Protein AF-A0A1G1GL18-F1 (afdb_monomer_lite)

Radius of gyration: 41.13 Å; chains: 1; bounding box: 63×59×98 Å

Sequence (116 aa):
MRNFTENLNLSKKQKRWMTFGIAGIVSVYVLISFLFNDLGFVKYITMYREYNRMSADIRRFQKENIQIREEVKSLKTDPDYIEAYAREKLGLAKEGEIIYRFEDDSKSKMKNQNSK

pLDDT: mean 71.43, std 10.8, range [44.03, 94.56]

Foldseek 3Di:
DDDPDPDPPQDPVRVVVVVVVVVVVVVVVVVVCVVVVVCVVVVVVVVVVVVVVVVVVVVVVVVVVVVVVVVVCVVPVDVVVVQVCCCPPVVDDPVPDDRDDDDPVVVVVVVVVVPD

Structure (mmCIF, N/CA/C/O backbone):
data_AF-A0A1G1GL18-F1
#
_entry.id   AF-A0A1G1GL18-F1
#
loop_
_atom_site.group_PDB
_atom_site.id
_atom_site.type_symbol
_atom_site.label_atom_id
_atom_site.label_alt_id
_atom_site.label_comp_id
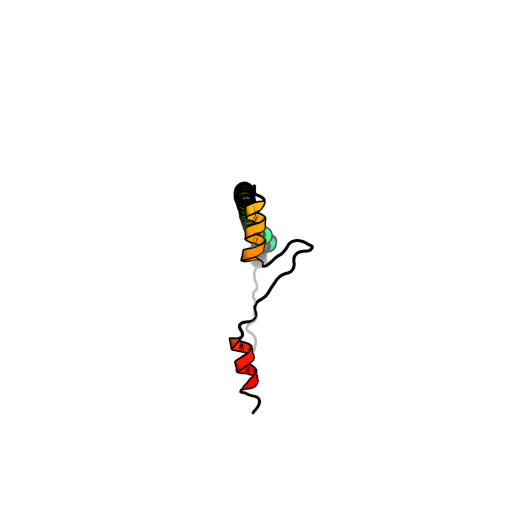_atom_site.label_asym_id
_atom_site.label_entity_id
_atom_site.label_seq_id
_atom_site.pdbx_PDB_ins_code
_atom_site.Cartn_x
_atom_site.Cartn_y
_atom_site.Cartn_z
_atom_site.occupancy
_atom_site.B_iso_or_equiv
_atom_site.auth_seq_id
_atom_site.auth_comp_id
_atom_site.auth_asym_id
_atom_site.auth_atom_id
_atom_site.pdbx_PDB_model_num
ATOM 1 N N . MET A 1 1 ? 36.806 -32.522 -50.648 1.00 52.00 1 MET A N 1
ATOM 2 C CA . MET A 1 1 ? 36.369 -31.959 -49.351 1.00 52.00 1 MET A CA 1
ATOM 3 C C . MET A 1 1 ? 36.985 -30.581 -49.201 1.00 52.00 1 MET A C 1
ATOM 5 O O . MET A 1 1 ? 38.196 -30.511 -49.341 1.00 52.00 1 MET A O 1
ATOM 9 N N . ARG A 1 2 ? 36.170 -29.559 -48.873 1.00 64.25 2 ARG A N 1
ATOM 10 C CA . ARG A 1 2 ? 36.561 -28.146 -48.647 1.00 64.25 2 ARG A CA 1
ATOM 11 C C . ARG A 1 2 ? 37.058 -27.491 -49.958 1.00 64.25 2 ARG A C 1
ATOM 13 O O . ARG A 1 2 ? 37.916 -28.029 -50.633 1.00 64.25 2 ARG A O 1
ATOM 20 N N . ASN A 1 3 ? 36.453 -26.429 -50.483 1.00 57.78 3 ASN A N 1
ATOM 21 C CA . ASN A 1 3 ? 36.402 -25.094 -49.898 1.00 57.78 3 ASN A CA 1
ATOM 22 C C . ASN A 1 3 ? 35.235 -24.313 -50.538 1.00 57.78 3 ASN A C 1
ATOM 24 O O . ASN A 1 3 ? 35.303 -23.957 -51.709 1.00 57.78 3 ASN A O 1
ATOM 28 N N . PHE A 1 4 ? 34.171 -24.049 -49.777 1.00 60.97 4 PHE A N 1
ATOM 29 C CA . PHE A 1 4 ? 33.093 -23.121 -50.152 1.00 60.97 4 PHE A CA 1
ATOM 30 C C . PHE A 1 4 ? 33.184 -21.894 -49.238 1.00 60.97 4 PHE A C 1
ATOM 32 O O . PHE A 1 4 ? 32.281 -21.577 -48.474 1.00 60.97 4 PHE A O 1
ATOM 39 N N . THR A 1 5 ? 34.355 -21.268 -49.216 1.00 65.94 5 THR A N 1
ATOM 40 C CA . THR A 1 5 ? 34.596 -20.024 -48.476 1.00 65.94 5 THR A CA 1
ATOM 41 C C . THR A 1 5 ? 35.436 -19.105 -49.341 1.00 65.94 5 THR A C 1
ATOM 43 O O . THR A 1 5 ? 36.510 -18.668 -48.943 1.00 65.94 5 THR A O 1
ATOM 46 N N . GLU A 1 6 ? 34.969 -18.839 -50.556 1.00 61.19 6 GLU A N 1
ATOM 47 C CA . GLU A 1 6 ? 35.506 -17.743 -51.345 1.00 61.19 6 GLU A CA 1
ATOM 48 C C . GLU A 1 6 ? 34.520 -16.579 -51.334 1.00 61.19 6 GLU A C 1
ATOM 50 O O . GLU A 1 6 ? 33.447 -16.610 -51.927 1.00 61.19 6 GLU A O 1
ATOM 55 N N . ASN A 1 7 ? 34.964 -15.530 -50.646 1.00 55.91 7 ASN A N 1
ATOM 56 C CA . ASN A 1 7 ? 34.666 -14.139 -50.946 1.00 55.91 7 ASN A CA 1
ATOM 57 C C . ASN A 1 7 ? 33.257 -13.627 -50.613 1.00 55.91 7 ASN A C 1
ATOM 59 O O . ASN A 1 7 ? 32.509 -13.168 -51.471 1.00 55.91 7 ASN A O 1
ATOM 63 N N . LEU A 1 8 ? 33.004 -13.449 -49.312 1.00 63.38 8 LEU A N 1
ATOM 64 C CA . LEU A 1 8 ? 32.189 -12.322 -48.836 1.00 63.38 8 LEU A CA 1
ATOM 65 C C . LEU A 1 8 ? 33.007 -11.022 -48.926 1.00 63.38 8 LEU A C 1
ATOM 67 O O . LEU A 1 8 ? 33.346 -10.392 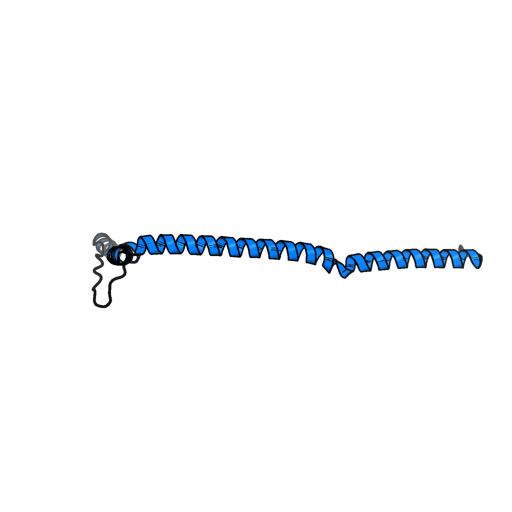-47.916 1.00 63.38 8 LEU A O 1
ATOM 71 N N . ASN A 1 9 ? 33.344 -10.608 -50.148 1.00 62.66 9 ASN A N 1
ATOM 72 C CA . ASN A 1 9 ? 33.892 -9.279 -50.397 1.00 62.66 9 ASN A CA 1
ATOM 73 C C . ASN A 1 9 ? 32.754 -8.249 -50.342 1.00 62.66 9 ASN A C 1
ATOM 75 O O . ASN A 1 9 ? 32.299 -7.708 -51.345 1.00 62.66 9 ASN A O 1
ATOM 79 N N . LEU A 1 10 ? 32.243 -8.024 -49.133 1.00 60.19 10 LEU A N 1
ATOM 80 C CA . LEU A 1 10 ? 31.302 -6.948 -48.851 1.00 60.19 10 LEU A CA 1
ATOM 81 C C . LEU A 1 10 ? 32.061 -5.628 -48.987 1.00 60.19 10 LEU A C 1
ATOM 83 O O . LEU A 1 10 ? 33.020 -5.380 -48.245 1.00 60.19 10 LEU A O 1
ATOM 87 N N . SER A 1 11 ? 31.621 -4.780 -49.918 1.00 64.06 11 SER A N 1
ATOM 88 C CA . SER A 1 11 ? 32.196 -3.448 -50.110 1.00 64.06 11 SER A CA 1
ATOM 89 C C . SER A 1 11 ? 32.254 -2.697 -48.773 1.00 64.06 11 SER A C 1
ATOM 91 O O . SER A 1 11 ? 31.363 -2.835 -47.926 1.00 64.06 11 SER A O 1
ATOM 93 N N . LYS A 1 12 ? 33.290 -1.869 -48.558 1.00 68.56 12 LYS A N 1
ATOM 94 C CA . LYS A 1 12 ? 33.467 -1.100 -47.304 1.00 68.56 12 LYS A CA 1
ATOM 95 C C . LYS A 1 12 ? 32.192 -0.336 -46.905 1.00 68.56 12 LYS A C 1
ATOM 97 O O . LYS A 1 12 ? 31.919 -0.173 -45.719 1.00 68.56 12 LYS A O 1
ATOM 102 N N . LYS A 1 13 ? 31.387 0.090 -47.888 1.00 69.38 13 LYS A N 1
ATOM 103 C CA . LYS A 1 13 ? 30.083 0.737 -47.689 1.00 69.38 13 LYS A CA 1
ATOM 104 C C . LYS A 1 13 ? 29.026 -0.238 -47.151 1.00 69.38 13 LYS A C 1
ATOM 106 O O . LYS A 1 13 ? 28.389 0.082 -46.156 1.00 69.38 13 LYS A O 1
ATOM 111 N N . GLN A 1 14 ? 28.884 -1.433 -47.725 1.00 74.44 14 GLN A N 1
ATOM 112 C CA . GLN A 1 14 ? 27.930 -2.450 -47.253 1.00 74.44 14 GLN A CA 1
ATOM 113 C C . GLN A 1 14 ? 28.261 -2.965 -45.848 1.00 74.44 14 GLN A C 1
ATOM 115 O O . GLN A 1 14 ? 27.354 -3.088 -45.029 1.00 74.44 14 GLN A O 1
ATOM 120 N N . LYS A 1 15 ? 29.547 -3.178 -45.520 1.00 75.56 15 LYS A N 1
ATOM 121 C CA . LYS A 1 15 ? 29.949 -3.541 -44.146 1.00 75.56 15 LYS A CA 1
ATOM 122 C C . LYS A 1 15 ? 29.556 -2.457 -43.139 1.00 75.56 15 LYS A C 1
ATOM 124 O O . LYS A 1 15 ? 29.013 -2.788 -42.094 1.00 75.56 15 LYS A O 1
ATOM 129 N N . ARG A 1 16 ? 29.749 -1.175 -43.479 1.00 76.69 16 ARG A N 1
ATOM 130 C CA . ARG A 1 16 ? 29.338 -0.043 -42.627 1.00 76.69 16 ARG A CA 1
ATOM 131 C C . ARG A 1 16 ? 27.822 0.012 -42.425 1.00 76.69 16 ARG A C 1
ATOM 133 O O . ARG A 1 16 ? 27.366 0.197 -41.304 1.00 76.69 16 ARG A O 1
ATOM 140 N N . TRP A 1 17 ? 27.032 -0.180 -43.480 1.00 82.56 17 TRP A N 1
ATOM 141 C CA . TRP A 1 17 ? 25.566 -0.189 -43.374 1.00 82.56 17 TRP A CA 1
ATOM 142 C C . TRP A 1 17 ? 25.057 -1.373 -42.546 1.00 82.56 17 TRP A C 1
ATOM 144 O O . TRP A 1 17 ? 24.149 -1.208 -41.738 1.00 82.56 17 TRP A O 1
ATOM 154 N N . MET A 1 18 ? 25.704 -2.533 -42.667 1.00 83.31 18 MET A N 1
ATOM 155 C CA . MET A 1 18 ? 25.393 -3.700 -41.847 1.00 83.31 18 MET A CA 1
ATOM 156 C C . MET A 1 18 ? 25.747 -3.472 -40.370 1.00 83.31 18 MET A C 1
ATOM 158 O O . MET A 1 18 ? 24.946 -3.803 -39.501 1.00 83.31 18 MET A O 1
ATOM 162 N N . THR A 1 19 ? 26.885 -2.832 -40.065 1.00 82.44 19 THR A N 1
ATOM 163 C CA . THR A 1 19 ? 27.222 -2.465 -38.678 1.00 82.44 19 THR A CA 1
ATOM 164 C C . THR A 1 19 ? 26.262 -1.431 -38.098 1.00 82.44 19 THR A C 1
ATOM 166 O O . THR A 1 19 ? 25.900 -1.547 -36.933 1.00 82.44 19 THR A O 1
ATOM 169 N N . PHE A 1 20 ? 25.801 -0.457 -38.892 1.00 89.69 20 PHE A N 1
ATOM 170 C CA . PHE A 1 20 ? 24.787 0.502 -38.439 1.00 89.69 20 PHE A CA 1
ATOM 171 C C . PHE A 1 20 ? 23.426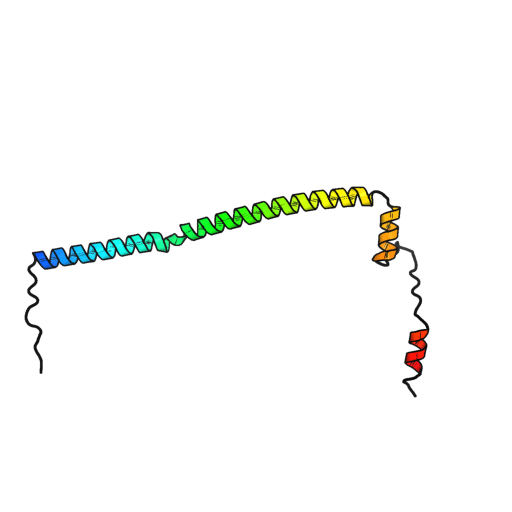 -0.165 -38.208 1.00 89.69 20 PHE A C 1
ATOM 173 O O . PHE A 1 20 ? 22.768 0.144 -37.220 1.00 89.69 20 PHE A O 1
ATOM 180 N N . GLY A 1 21 ? 23.032 -1.118 -39.059 1.00 90.12 21 GLY A N 1
ATOM 181 C CA . GLY A 1 21 ? 21.813 -1.906 -38.864 1.00 90.12 21 GLY A CA 1
ATOM 182 C C . GLY A 1 21 ? 21.859 -2.741 -37.582 1.00 90.12 21 GLY A C 1
ATOM 183 O O . GLY A 1 21 ? 20.930 -2.687 -36.780 1.00 90.12 21 GLY A O 1
ATOM 184 N N . ILE A 1 22 ? 22.969 -3.446 -37.340 1.00 91.69 22 ILE A N 1
ATOM 185 C CA . ILE A 1 22 ? 23.169 -4.230 -36.110 1.00 91.69 22 ILE A CA 1
ATOM 186 C C . ILE A 1 22 ? 23.193 -3.312 -34.882 1.00 91.69 22 ILE A C 1
ATOM 188 O O . ILE A 1 22 ? 22.521 -3.604 -33.897 1.00 91.69 22 ILE A O 1
ATOM 192 N N . ALA A 1 23 ? 23.900 -2.180 -34.942 1.00 92.50 23 ALA A N 1
ATOM 193 C CA . ALA A 1 23 ? 23.926 -1.206 -33.851 1.00 92.50 23 ALA A CA 1
ATOM 194 C C . ALA A 1 23 ? 22.532 -0.629 -33.554 1.00 92.50 23 ALA A C 1
ATOM 196 O O . ALA A 1 23 ? 22.178 -0.462 -32.390 1.00 92.50 23 ALA A O 1
ATOM 197 N N . GLY A 1 24 ? 21.718 -0.386 -34.587 1.00 94.56 24 GLY A N 1
ATOM 198 C CA . GLY A 1 24 ? 20.326 0.034 -34.435 1.00 94.56 24 GLY A CA 1
ATOM 199 C C . GLY A 1 24 ? 19.473 -1.024 -33.736 1.00 94.56 24 GLY A C 1
ATOM 200 O O . GLY A 1 24 ? 18.772 -0.708 -32.780 1.00 94.56 24 GLY A O 1
ATOM 201 N N . ILE A 1 25 ? 19.585 -2.291 -34.145 1.00 93.44 25 ILE A N 1
ATOM 202 C CA . ILE A 1 25 ? 18.855 -3.404 -33.515 1.00 93.44 25 ILE A CA 1
ATOM 203 C C . ILE A 1 25 ? 19.270 -3.574 -32.049 1.00 93.44 25 ILE A C 1
ATOM 205 O O . ILE A 1 25 ? 18.409 -3.704 -31.183 1.00 93.44 25 ILE A O 1
ATOM 209 N N . VAL A 1 26 ? 20.572 -3.523 -31.752 1.00 93.44 26 VAL A N 1
ATOM 210 C CA . VAL A 1 26 ? 21.082 -3.595 -30.373 1.00 93.44 26 VAL A CA 1
ATOM 211 C C . VAL A 1 26 ? 20.593 -2.401 -29.552 1.00 93.44 26 VAL A C 1
ATOM 213 O O . VAL A 1 26 ? 20.165 -2.584 -28.418 1.00 93.44 26 VAL A O 1
ATOM 216 N N . SER A 1 27 ? 20.586 -1.194 -30.121 1.00 91.56 27 SER A N 1
ATOM 217 C CA . SER A 1 27 ? 20.079 0.007 -29.450 1.00 91.56 27 SER A CA 1
ATOM 218 C C . SER A 1 27 ? 18.590 -0.111 -29.115 1.00 91.56 27 SER A C 1
ATOM 220 O O . SER A 1 27 ? 18.199 0.153 -27.980 1.00 91.56 27 SER A O 1
ATOM 222 N N . VAL A 1 28 ? 17.768 -0.592 -30.052 1.00 92.06 28 VAL A N 1
ATOM 223 C CA . VAL A 1 28 ? 16.341 -0.852 -29.812 1.00 92.06 28 VAL A CA 1
ATOM 224 C C . VAL A 1 28 ? 16.153 -1.944 -28.758 1.00 92.06 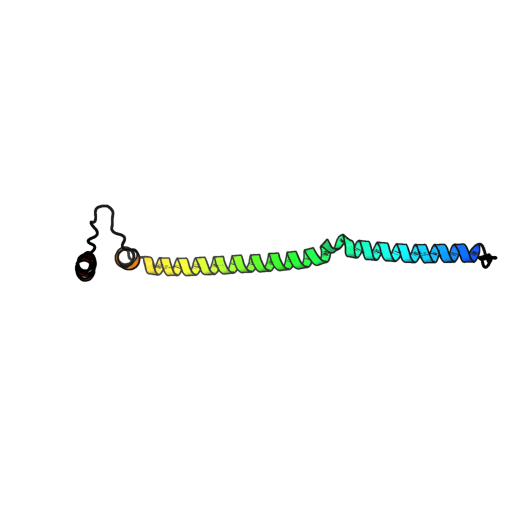28 VAL A C 1
ATOM 226 O O . VAL A 1 28 ? 15.332 -1.783 -27.858 1.00 92.06 28 VAL A O 1
ATOM 229 N N . TYR A 1 29 ? 16.941 -3.020 -28.810 1.00 90.69 29 TYR A N 1
ATOM 230 C CA . TYR A 1 29 ? 16.899 -4.082 -27.806 1.00 90.69 29 TYR A CA 1
ATOM 231 C C . TYR A 1 29 ? 17.253 -3.568 -26.407 1.00 90.69 29 TYR A C 1
ATOM 233 O O . TYR A 1 29 ? 16.569 -3.920 -25.449 1.00 90.69 29 TYR A O 1
ATOM 241 N N . VAL A 1 30 ? 18.269 -2.709 -26.274 1.00 87.44 30 VAL A N 1
ATOM 242 C CA . VAL A 1 30 ? 18.631 -2.082 -24.993 1.00 87.44 30 VAL A CA 1
ATOM 243 C C . VAL A 1 30 ? 17.541 -1.129 -24.512 1.00 87.44 30 VAL A C 1
ATOM 245 O O . VAL A 1 30 ? 17.232 -1.150 -23.330 1.00 87.44 30 VAL A O 1
ATOM 248 N N . LEU A 1 31 ? 16.914 -0.342 -25.390 1.00 84.81 31 LEU A N 1
ATOM 249 C CA . LEU A 1 31 ? 15.809 0.547 -25.011 1.00 84.81 31 LEU A CA 1
ATOM 250 C C . LEU A 1 31 ? 14.593 -0.236 -24.511 1.00 84.81 31 LEU A C 1
ATOM 252 O O . LEU A 1 31 ? 14.044 0.088 -23.462 1.00 84.81 31 LEU A O 1
ATOM 256 N N . ILE A 1 32 ? 14.208 -1.299 -25.219 1.00 83.56 32 ILE A N 1
ATOM 257 C CA . ILE A 1 32 ? 13.141 -2.201 -24.777 1.00 83.56 32 ILE A CA 1
ATOM 258 C C . ILE A 1 32 ? 13.559 -2.854 -23.461 1.00 83.56 32 ILE A C 1
ATOM 260 O O . ILE A 1 32 ? 12.826 -2.786 -22.486 1.00 83.56 32 ILE A O 1
ATOM 264 N N . SER A 1 33 ? 14.764 -3.409 -23.382 1.00 79.81 33 SER A N 1
ATOM 265 C CA . SER A 1 33 ? 15.253 -4.036 -22.156 1.00 79.81 33 SER A CA 1
ATOM 266 C C . SER A 1 33 ? 15.330 -3.047 -21.003 1.00 79.81 33 SER A C 1
ATOM 268 O O . SER A 1 33 ? 15.069 -3.452 -19.896 1.00 79.81 33 SER A O 1
ATOM 270 N N . PHE A 1 34 ? 15.625 -1.768 -21.211 1.00 76.44 34 PHE A N 1
ATOM 271 C CA . PHE A 1 34 ? 15.634 -0.753 -20.158 1.00 76.44 34 PHE A CA 1
ATOM 272 C C . PHE A 1 34 ? 14.214 -0.452 -19.665 1.00 76.44 34 PHE A C 1
ATOM 274 O O . PHE A 1 34 ? 13.958 -0.517 -18.467 1.00 76.44 34 PHE A O 1
ATOM 281 N N . LEU A 1 35 ? 13.266 -0.251 -20.587 1.00 72.19 35 LEU A N 1
ATOM 282 C CA . LEU A 1 35 ? 11.845 -0.065 -20.263 1.00 72.19 35 LEU A CA 1
ATOM 283 C C . LEU A 1 35 ? 11.240 -1.287 -19.554 1.00 72.19 35 LEU A C 1
ATOM 285 O O . LEU A 1 35 ? 10.381 -1.138 -18.68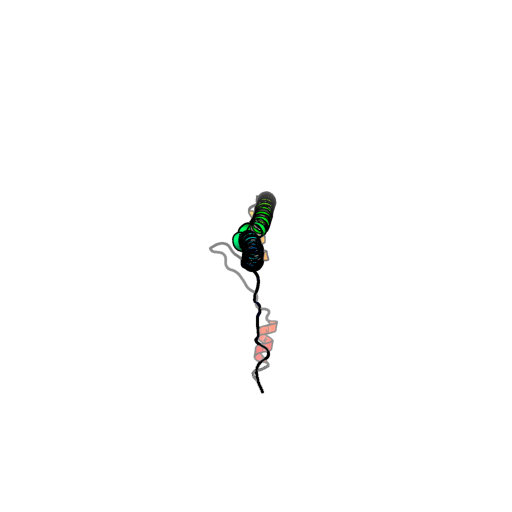7 1.00 72.19 35 LEU A O 1
ATOM 289 N N . PHE A 1 36 ? 11.689 -2.490 -19.920 1.00 71.75 36 PHE A N 1
ATOM 290 C CA . PHE A 1 36 ? 11.260 -3.738 -19.299 1.00 71.75 36 PHE A CA 1
ATOM 291 C C . PHE A 1 36 ? 12.108 -4.123 -18.068 1.00 71.75 36 PHE A C 1
ATOM 293 O O . PHE A 1 36 ? 11.630 -4.826 -17.200 1.00 71.75 36 PHE A O 1
ATOM 300 N N . ASN A 1 37 ? 13.350 -3.693 -17.902 1.00 66.38 37 ASN A N 1
ATOM 301 C CA . ASN A 1 37 ? 14.160 -4.036 -16.723 1.00 66.38 37 ASN A CA 1
ATOM 302 C C . ASN A 1 37 ? 13.816 -3.106 -15.552 1.00 66.38 37 ASN A C 1
ATOM 304 O O . ASN A 1 37 ? 13.678 -3.565 -14.421 1.00 66.38 37 ASN A O 1
ATOM 308 N N . ASP A 1 38 ? 13.493 -1.843 -15.852 1.00 59.06 38 ASP A N 1
ATOM 309 C CA . ASP A 1 38 ? 12.794 -0.929 -14.942 1.00 59.06 38 ASP A CA 1
ATOM 310 C C . ASP A 1 38 ? 11.276 -1.228 -14.855 1.00 59.06 38 ASP A C 1
ATOM 312 O O . ASP A 1 38 ? 10.481 -0.371 -14.454 1.00 59.06 38 ASP A O 1
ATOM 316 N N . LEU A 1 39 ? 10.844 -2.481 -15.110 1.00 57.38 39 LEU A N 1
ATOM 317 C CA . LEU A 1 39 ? 9.505 -3.037 -14.792 1.00 57.38 39 LEU A CA 1
ATOM 318 C C . LEU A 1 39 ? 9.078 -2.856 -13.318 1.00 57.38 39 LEU A C 1
ATOM 320 O O . LEU A 1 39 ? 7.987 -3.277 -12.922 1.00 57.38 39 LEU A O 1
ATOM 324 N N . GLY A 1 40 ? 9.880 -2.162 -12.513 1.00 57.03 40 GLY A N 1
ATOM 325 C CA . GLY A 1 40 ? 9.402 -1.361 -11.400 1.00 57.03 40 GLY A CA 1
ATOM 326 C C . GLY A 1 40 ? 8.151 -0.545 -11.732 1.00 57.03 40 GLY A C 1
ATOM 327 O O . GLY A 1 40 ? 7.319 -0.441 -10.853 1.00 57.03 40 GLY A O 1
ATOM 328 N N . PHE A 1 41 ? 7.915 -0.060 -12.958 1.00 62.00 41 PHE A N 1
ATOM 329 C CA . PHE A 1 41 ? 6.708 0.736 -13.255 1.00 62.00 41 PHE A CA 1
ATOM 330 C C . PHE A 1 41 ? 5.396 -0.065 -13.178 1.00 62.00 41 PHE A C 1
ATOM 332 O O . PHE A 1 41 ? 4.439 0.362 -12.530 1.00 62.00 41 PHE A O 1
ATOM 339 N N . VAL A 1 42 ? 5.346 -1.257 -13.788 1.00 64.94 42 VAL A N 1
ATOM 340 C CA . VAL A 1 42 ? 4.160 -2.132 -13.711 1.00 64.94 42 VAL A CA 1
ATOM 341 C C . VAL A 1 42 ? 3.983 -2.639 -12.283 1.00 64.94 42 VAL A C 1
ATOM 343 O O . VAL A 1 42 ? 2.882 -2.559 -11.739 1.00 64.94 42 VAL A O 1
ATOM 346 N N . LYS A 1 43 ? 5.080 -3.070 -11.646 1.00 66.38 43 LYS A N 1
ATOM 347 C CA . LYS A 1 43 ? 5.085 -3.514 -10.248 1.00 66.38 43 LYS A CA 1
ATOM 348 C C . LYS A 1 43 ? 4.677 -2.394 -9.282 1.00 66.38 43 LYS A C 1
ATOM 350 O O . LYS A 1 43 ? 3.960 -2.647 -8.322 1.00 66.38 43 LYS A O 1
ATOM 355 N N . TYR A 1 44 ? 5.085 -1.157 -9.548 1.00 70.88 44 TYR A N 1
ATOM 356 C CA . TYR A 1 44 ? 4.745 0.032 -8.768 1.00 70.88 44 TYR A CA 1
ATOM 357 C C . TYR A 1 44 ? 3.265 0.369 -8.909 1.00 70.88 44 TYR A C 1
ATOM 359 O O . TYR A 1 44 ? 2.606 0.613 -7.905 1.00 70.88 44 TYR A O 1
ATOM 367 N N . ILE A 1 45 ? 2.701 0.299 -10.119 1.00 72.44 45 ILE A N 1
ATOM 368 C CA . ILE A 1 45 ? 1.264 0.522 -10.331 1.00 72.44 45 ILE A CA 1
ATOM 369 C C . ILE A 1 45 ? 0.432 -0.553 -9.624 1.00 72.44 45 ILE A C 1
ATOM 371 O O . ILE A 1 45 ? -0.563 -0.221 -8.974 1.00 72.44 45 ILE A O 1
ATOM 375 N N . THR A 1 46 ? 0.816 -1.829 -9.714 1.00 72.25 46 THR A N 1
ATOM 376 C CA . THR A 1 46 ? 0.095 -2.906 -9.015 1.00 72.25 46 THR A CA 1
ATOM 377 C C . THR A 1 46 ? 0.213 -2.765 -7.500 1.00 72.25 46 THR A C 1
ATOM 379 O O . THR A 1 46 ? -0.797 -2.844 -6.807 1.00 72.25 46 THR A O 1
ATOM 382 N N . MET A 1 47 ? 1.408 -2.454 -6.995 1.00 71.50 47 MET A N 1
ATOM 383 C CA . MET A 1 47 ? 1.672 -2.282 -5.564 1.00 71.50 47 MET A CA 1
ATOM 384 C C . MET A 1 47 ? 0.979 -1.036 -4.995 1.00 71.50 47 MET A C 1
ATOM 386 O O . MET A 1 47 ? 0.439 -1.080 -3.893 1.00 71.50 47 MET A O 1
ATOM 390 N N . TYR A 1 48 ? 0.899 0.054 -5.763 1.00 76.25 48 TYR A N 1
ATOM 391 C CA . TYR A 1 48 ? 0.152 1.256 -5.388 1.00 76.25 48 TYR A CA 1
ATOM 392 C C . TYR A 1 48 ? -1.362 0.998 -5.327 1.00 76.25 48 TYR A C 1
ATOM 394 O O . TYR A 1 48 ? -2.045 1.450 -4.405 1.00 76.25 48 TYR A O 1
ATOM 402 N N . ARG A 1 49 ? -1.903 0.222 -6.276 1.00 73.19 49 ARG A N 1
ATOM 403 C CA . ARG A 1 49 ? -3.315 -0.201 -6.250 1.00 73.19 49 ARG A CA 1
ATOM 404 C C . ARG A 1 49 ? -3.618 -1.106 -5.058 1.00 73.19 49 ARG A C 1
ATOM 406 O O . ARG A 1 49 ? -4.652 -0.932 -4.415 1.00 73.19 49 ARG A O 1
ATOM 413 N N . GLU A 1 50 ? -2.724 -2.038 -4.752 1.00 72.50 50 GLU A N 1
ATOM 414 C CA . GLU A 1 50 ? -2.869 -2.959 -3.624 1.00 72.50 50 GLU A CA 1
ATOM 415 C C . GLU A 1 50 ? -2.792 -2.227 -2.277 1.00 72.50 50 GLU A C 1
ATOM 417 O O . GLU A 1 50 ? -3.658 -2.417 -1.421 1.00 72.50 50 GLU A O 1
ATOM 422 N N . TYR A 1 51 ? -1.853 -1.287 -2.139 1.00 77.88 51 TYR A N 1
ATOM 423 C CA . TYR A 1 51 ? -1.743 -0.408 -0.975 1.00 77.88 51 TYR A CA 1
ATOM 424 C C . TYR A 1 51 ? -3.020 0.410 -0.735 1.00 77.88 51 TYR A C 1
ATOM 426 O O . TYR A 1 51 ? -3.520 0.487 0.393 1.00 77.88 51 TYR A O 1
ATOM 434 N N . ASN A 1 52 ? -3.58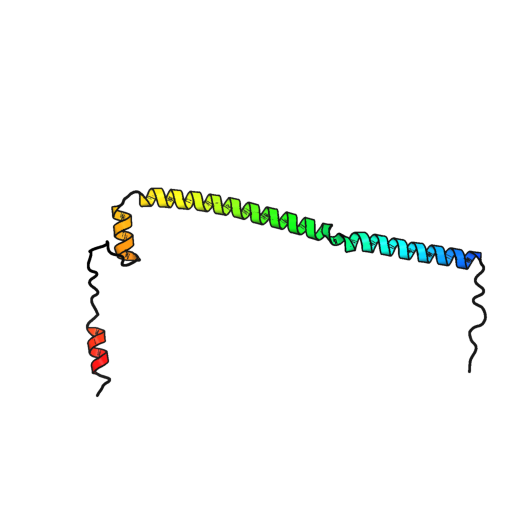9 0.995 -1.793 1.00 76.56 52 ASN A N 1
ATOM 435 C CA . ASN A 1 52 ? -4.822 1.775 -1.684 1.00 76.56 52 ASN A CA 1
ATOM 436 C C . ASN A 1 52 ? -6.028 0.912 -1.297 1.00 76.56 52 ASN A C 1
ATOM 438 O O . ASN A 1 52 ? -6.860 1.360 -0.504 1.00 76.56 52 ASN A O 1
ATOM 442 N N . ARG A 1 53 ? -6.108 -0.323 -1.807 1.00 81.56 53 ARG A N 1
ATOM 443 C CA . ARG A 1 53 ? -7.162 -1.277 -1.443 1.00 81.56 53 ARG A CA 1
ATOM 444 C C . ARG A 1 53 ? -7.064 -1.680 0.028 1.00 81.56 53 ARG A C 1
ATOM 446 O O . ARG A 1 53 ? -8.030 -1.496 0.760 1.00 81.56 53 ARG A O 1
ATOM 453 N N . MET A 1 54 ? -5.887 -2.114 0.482 1.00 71.38 54 MET A N 1
ATOM 454 C CA . MET A 1 54 ? -5.664 -2.472 1.889 1.00 71.38 54 MET A CA 1
ATOM 455 C C . MET A 1 54 ? -5.933 -1.293 2.831 1.00 71.38 54 MET A C 1
ATOM 457 O O . MET A 1 54 ? -6.557 -1.458 3.874 1.00 71.38 54 MET A O 1
ATOM 461 N N . SER A 1 55 ? -5.531 -0.080 2.447 1.00 80.31 55 SER A N 1
ATOM 462 C CA . SER A 1 55 ? -5.799 1.125 3.241 1.00 80.31 55 SER A CA 1
ATOM 463 C C . SER A 1 55 ? -7.293 1.452 3.330 1.00 80.31 55 SER A C 1
ATOM 465 O O . SER A 1 55 ? -7.764 1.926 4.366 1.00 80.31 55 SER A O 1
ATOM 467 N N . ALA A 1 56 ? -8.053 1.221 2.256 1.00 82.00 56 ALA A N 1
ATOM 468 C CA . ALA A 1 56 ? -9.504 1.379 2.269 1.00 82.00 56 ALA A CA 1
ATOM 469 C C . ALA A 1 56 ? -10.178 0.325 3.160 1.00 82.00 56 ALA A C 1
ATOM 471 O O . ALA A 1 56 ? -11.060 0.676 3.946 1.00 82.00 56 ALA A O 1
ATOM 472 N N . ASP A 1 57 ? -9.708 -0.921 3.104 1.00 79.12 57 ASP A N 1
ATOM 473 C CA . ASP A 1 57 ? -10.208 -2.014 3.939 1.00 79.12 57 ASP A CA 1
ATOM 474 C C . ASP A 1 57 ? -9.926 -1.758 5.427 1.00 79.12 57 ASP A C 1
ATOM 476 O O . ASP A 1 57 ? -10.828 -1.896 6.251 1.00 79.12 57 ASP A O 1
ATOM 480 N N . ILE A 1 58 ? -8.729 -1.272 5.782 1.00 82.50 58 ILE A N 1
ATOM 481 C CA . ILE A 1 58 ? -8.396 -0.873 7.161 1.00 82.50 58 ILE A CA 1
ATOM 482 C C . ILE A 1 58 ? -9.359 0.203 7.664 1.00 82.50 58 ILE A C 1
ATOM 484 O O . ILE A 1 58 ? -9.907 0.071 8.757 1.00 82.50 58 ILE A O 1
ATOM 488 N N . ARG A 1 59 ? -9.610 1.253 6.871 1.00 79.06 59 ARG A N 1
ATOM 489 C CA . ARG A 1 59 ? -10.550 2.316 7.263 1.00 79.06 59 ARG A CA 1
ATOM 490 C C . ARG A 1 59 ? -11.969 1.786 7.439 1.00 79.06 59 ARG A C 1
ATOM 492 O O . ARG A 1 59 ? -12.660 2.190 8.374 1.00 79.06 59 ARG A O 1
ATOM 499 N N . ARG A 1 60 ? -12.403 0.871 6.569 1.00 86.06 60 ARG A N 1
ATOM 500 C CA . ARG A 1 60 ? -13.714 0.228 6.676 1.00 86.06 60 ARG A CA 1
ATOM 501 C C . ARG A 1 60 ? -13.814 -0.615 7.950 1.00 86.06 60 ARG A C 1
ATOM 503 O O . ARG A 1 60 ? -14.746 -0.411 8.721 1.00 86.06 60 ARG A O 1
ATOM 510 N N . PHE A 1 61 ? -12.835 -1.475 8.221 1.00 77.38 61 PHE A N 1
ATOM 511 C CA . PHE A 1 61 ? -12.817 -2.312 9.424 1.00 77.38 61 PHE A CA 1
ATOM 512 C C . PHE A 1 61 ? -12.665 -1.510 10.716 1.00 77.38 61 PHE A C 1
ATOM 514 O O . PHE A 1 61 ? -13.209 -1.905 11.746 1.00 77.38 61 PHE A O 1
ATOM 521 N N . GLN A 1 62 ? -11.954 -0.381 10.691 1.00 75.81 62 GLN A N 1
ATOM 522 C CA . GLN A 1 62 ? -11.901 0.542 11.825 1.00 75.81 62 GLN A CA 1
ATOM 523 C C . GLN A 1 62 ? -13.272 1.160 12.095 1.00 75.81 62 GLN A C 1
ATOM 525 O O . GLN A 1 62 ? -13.706 1.196 13.244 1.00 75.81 62 GLN A O 1
ATOM 530 N N . LYS A 1 63 ? -13.984 1.589 11.047 1.00 79.25 63 LYS A N 1
ATOM 531 C CA . LYS A 1 63 ? -15.335 2.143 11.179 1.00 79.25 63 LYS A CA 1
ATOM 532 C C . LYS A 1 63 ? -16.334 1.102 11.693 1.00 79.25 63 LYS A C 1
ATOM 534 O O . LYS A 1 63 ? -17.087 1.403 12.612 1.00 79.25 63 LYS A O 1
ATOM 539 N N . GLU A 1 64 ? -16.292 -0.119 11.161 1.00 78.25 64 GLU A N 1
ATOM 540 C CA . GLU A 1 64 ? -17.123 -1.237 11.633 1.00 78.25 64 GLU A CA 1
ATOM 541 C C . GLU A 1 64 ? -16.799 -1.598 13.090 1.00 78.25 64 GLU A C 1
ATOM 543 O O . GLU A 1 64 ? -17.707 -1.767 13.896 1.00 78.25 64 GLU A O 1
ATOM 548 N N . ASN A 1 65 ? -15.518 -1.622 13.478 1.00 78.19 65 ASN A N 1
ATOM 549 C CA . ASN A 1 65 ? -15.130 -1.841 14.873 1.00 78.19 65 ASN A CA 1
ATOM 550 C C . ASN A 1 65 ? -15.660 -0.759 15.813 1.00 78.19 65 ASN A C 1
ATOM 552 O O . ASN A 1 65 ? -16.082 -1.087 16.918 1.00 78.19 65 ASN A O 1
ATOM 556 N N . ILE A 1 66 ? -15.603 0.515 15.415 1.00 77.62 66 ILE A N 1
ATOM 557 C CA . ILE A 1 66 ? -16.117 1.618 16.236 1.00 77.62 66 ILE A CA 1
ATOM 558 C C . ILE A 1 66 ? -17.628 1.457 16.423 1.00 77.62 66 ILE A C 1
ATOM 560 O O . ILE A 1 66 ? -18.092 1.487 17.557 1.00 77.62 66 ILE A O 1
ATOM 564 N N . GLN A 1 67 ? -18.367 1.180 15.347 1.00 73.00 67 GLN A N 1
ATOM 565 C CA . GLN A 1 67 ? -19.818 0.984 15.403 1.00 73.00 67 GLN A CA 1
ATOM 566 C C . GLN A 1 67 ? -20.211 -0.217 16.270 1.00 73.00 67 GLN A C 1
ATOM 568 O O . GLN A 1 67 ? -21.027 -0.076 17.174 1.00 73.00 67 GLN A O 1
ATOM 573 N N . ILE A 1 68 ? -19.566 -1.371 16.074 1.00 70.62 68 ILE A N 1
ATOM 574 C CA . ILE A 1 68 ? -19.815 -2.574 16.882 1.00 70.62 68 ILE A CA 1
ATOM 575 C C . ILE A 1 68 ? -19.454 -2.323 18.351 1.00 70.62 68 ILE A C 1
ATOM 577 O O . ILE A 1 68 ? -20.139 -2.796 19.252 1.00 70.62 68 ILE A O 1
ATOM 581 N N . ARG A 1 69 ? -18.384 -1.568 18.632 1.00 68.31 69 ARG A N 1
ATOM 582 C CA . ARG A 1 69 ? -17.997 -1.227 20.009 1.00 68.31 69 ARG A CA 1
ATOM 583 C C . ARG A 1 69 ? -18.970 -0.264 20.664 1.00 68.31 69 ARG A C 1
ATOM 585 O O . ARG A 1 69 ? -19.210 -0.413 21.856 1.00 68.31 69 ARG A O 1
ATOM 592 N N . GLU A 1 70 ? -19.505 0.704 19.932 1.00 69.75 70 GLU A N 1
ATOM 593 C CA . GLU A 1 70 ? -20.532 1.618 20.435 1.00 69.75 70 GLU A CA 1
ATOM 594 C C . GLU A 1 70 ? -21.849 0.886 20.691 1.00 69.75 70 GLU A C 1
ATOM 596 O O . GLU A 1 70 ? -22.445 1.070 21.750 1.00 69.75 70 GLU A O 1
ATOM 601 N N . GLU A 1 71 ? -22.239 -0.025 19.801 1.00 63.62 71 GLU A N 1
ATOM 602 C CA . GLU A 1 71 ? -23.401 -0.895 19.977 1.00 63.62 71 GLU A CA 1
ATOM 603 C C . GLU A 1 71 ? -23.223 -1.798 21.204 1.00 63.62 71 GLU A C 1
ATOM 605 O O . GLU A 1 71 ? -24.040 -1.773 22.123 1.00 63.62 71 GLU A O 1
ATOM 610 N N . VAL A 1 72 ? -22.084 -2.488 21.315 1.00 66.56 72 VAL A N 1
ATOM 611 C CA . VAL A 1 72 ? -21.734 -3.286 22.497 1.00 66.56 72 VAL A CA 1
ATOM 612 C C . VAL A 1 72 ? -21.691 -2.430 23.758 1.00 66.56 72 VAL A C 1
ATOM 614 O O . VAL A 1 72 ? -22.137 -2.887 24.802 1.00 66.56 72 VAL A O 1
ATOM 617 N N . LYS A 1 73 ? -21.168 -1.203 23.699 1.00 61.03 73 LYS A N 1
ATOM 618 C CA . LYS A 1 73 ? -21.112 -0.304 24.856 1.00 61.03 73 LYS A CA 1
ATOM 619 C C . LYS A 1 73 ? -22.511 0.119 25.290 1.00 61.03 73 LYS A C 1
ATOM 621 O O . LYS A 1 73 ? -22.769 0.089 26.483 1.00 61.03 73 LYS A O 1
ATOM 626 N N . SER A 1 74 ? -23.398 0.437 24.346 1.00 59.66 74 SER A N 1
ATOM 627 C CA . SER A 1 74 ? -24.798 0.769 24.631 1.00 59.66 74 SER A CA 1
ATOM 628 C C . SER A 1 74 ? -25.565 -0.415 25.234 1.00 59.66 74 SER A C 1
ATOM 630 O O . SER A 1 74 ? -26.335 -0.231 26.174 1.00 59.66 74 SER A O 1
ATOM 632 N N . LEU A 1 75 ? -25.270 -1.637 24.777 1.00 56.34 75 LEU A N 1
ATOM 633 C CA . LEU A 1 75 ? -25.870 -2.883 25.263 1.00 56.34 75 LEU A CA 1
ATOM 634 C C . LEU A 1 75 ? -25.260 -3.379 26.589 1.00 56.34 75 LEU A C 1
ATOM 636 O O . LEU A 1 75 ? -25.916 -4.099 27.332 1.00 56.34 75 LEU A O 1
ATOM 640 N N . LYS A 1 76 ? -24.013 -3.004 26.901 1.00 54.16 76 LYS A N 1
ATOM 641 C CA . LYS A 1 76 ? -23.282 -3.377 28.130 1.00 54.16 76 LYS A CA 1
ATOM 642 C C . LYS A 1 76 ? -23.406 -2.363 29.265 1.00 54.16 76 LYS A C 1
ATOM 644 O O . LYS A 1 76 ? -22.758 -2.536 30.292 1.00 54.16 76 LYS A O 1
ATOM 649 N N . THR A 1 77 ? -24.180 -1.295 29.098 1.00 56.66 77 THR A N 1
ATOM 650 C CA . THR A 1 77 ? -24.289 -0.249 30.127 1.00 56.66 77 THR A CA 1
ATOM 651 C C . THR A 1 77 ? -25.014 -0.710 31.399 1.00 56.66 77 THR A C 1
ATOM 653 O O . THR A 1 77 ? -25.021 0.039 32.369 1.00 56.66 77 THR A O 1
ATOM 656 N N . ASP A 1 78 ? -25.573 -1.926 31.421 1.00 60.31 78 ASP A N 1
ATOM 657 C CA . ASP A 1 78 ? -26.189 -2.525 32.605 1.00 60.31 78 ASP A CA 1
ATOM 658 C C . ASP A 1 78 ? -25.244 -3.564 33.259 1.00 60.31 78 ASP A C 1
ATOM 660 O O . ASP A 1 78 ? -24.977 -4.616 32.660 1.00 60.31 78 ASP A O 1
ATOM 664 N N . PRO A 1 79 ? -24.678 -3.283 34.451 1.00 68.06 79 PRO A N 1
ATOM 665 C CA . PRO A 1 79 ? -23.752 -4.176 35.157 1.00 68.06 79 PRO A CA 1
ATOM 666 C C . PRO A 1 79 ? -24.318 -5.581 35.389 1.00 68.06 79 PRO A C 1
ATOM 668 O O . PRO A 1 79 ? -23.576 -6.564 35.301 1.00 68.06 79 PRO A O 1
ATOM 671 N N . ASP A 1 80 ? -25.631 -5.679 35.592 1.00 67.50 80 ASP A N 1
ATOM 672 C CA . ASP A 1 80 ? -26.330 -6.937 35.854 1.00 67.50 80 ASP A CA 1
ATOM 673 C C . ASP A 1 80 ? -26.304 -7.866 34.628 1.00 67.50 80 ASP A C 1
ATOM 675 O O . ASP A 1 80 ? -26.166 -9.085 34.754 1.00 67.50 80 ASP A O 1
ATOM 679 N N . TYR A 1 81 ? -26.336 -7.297 33.417 1.00 67.31 81 TYR A N 1
ATOM 680 C CA . TYR A 1 81 ? -26.252 -8.065 32.173 1.00 67.31 81 TYR A CA 1
ATOM 681 C C . TYR A 1 81 ? -24.852 -8.655 31.950 1.00 67.31 81 TYR A C 1
ATOM 683 O O . TYR A 1 81 ? -24.703 -9.777 31.459 1.00 67.31 81 TYR A O 1
ATOM 691 N N . ILE A 1 82 ? -23.807 -7.917 32.335 1.00 68.62 82 ILE A N 1
ATOM 692 C CA . ILE A 1 82 ? -22.419 -8.394 32.250 1.00 68.62 82 ILE A CA 1
ATOM 693 C C . ILE A 1 82 ? -22.199 -9.554 33.226 1.00 68.62 82 ILE A C 1
ATOM 695 O O . ILE A 1 82 ? -21.583 -10.557 32.858 1.00 68.62 82 ILE A O 1
ATOM 699 N N . GLU A 1 83 ? -22.716 -9.427 34.448 1.00 70.31 83 GLU A N 1
ATOM 700 C CA . GLU A 1 83 ? -22.617 -10.449 35.489 1.00 70.31 83 GLU A CA 1
ATOM 701 C C . GLU A 1 83 ? -23.367 -11.731 35.093 1.00 70.31 83 GLU A C 1
ATOM 703 O O . GLU A 1 83 ? -22.808 -12.829 35.185 1.00 70.31 83 GLU A O 1
ATOM 708 N N . ALA A 1 84 ? -24.581 -11.599 34.549 1.00 72.88 84 ALA A N 1
ATOM 709 C CA . ALA A 1 84 ? -25.352 -12.726 34.028 1.00 72.88 84 ALA A CA 1
ATOM 710 C C . ALA A 1 84 ? -24.631 -13.436 32.869 1.00 72.88 84 ALA A C 1
ATOM 712 O O . ALA A 1 84 ? -24.474 -14.658 32.882 1.00 72.88 84 ALA A O 1
ATOM 713 N N . TYR A 1 85 ? -24.109 -12.682 31.896 1.00 73.69 85 TYR A N 1
ATOM 714 C CA . TYR A 1 85 ? -23.395 -13.257 30.754 1.00 73.69 85 TYR A CA 1
ATOM 715 C C . TYR A 1 85 ? -22.110 -13.992 31.172 1.00 73.69 85 TYR A C 1
ATOM 717 O O . TYR A 1 85 ? -21.811 -15.073 30.655 1.00 73.69 85 TYR A O 1
ATOM 725 N N . ALA A 1 86 ? -21.352 -13.436 32.122 1.00 75.06 86 ALA A N 1
ATOM 726 C CA . ALA A 1 86 ? -20.145 -14.067 32.652 1.00 75.06 86 ALA A CA 1
ATOM 727 C C . ALA A 1 86 ? -20.456 -15.388 33.378 1.00 75.06 86 ALA A C 1
ATOM 729 O O . ALA A 1 86 ? -19.757 -16.382 33.152 1.00 75.06 86 ALA A O 1
ATOM 730 N N . ARG A 1 87 ? -21.532 -15.426 34.176 1.00 77.88 87 ARG A N 1
ATOM 731 C CA . ARG A 1 87 ? -21.972 -16.634 34.889 1.00 77.88 87 ARG A CA 1
ATOM 732 C C . ARG A 1 87 ? -22.510 -17.709 33.943 1.00 77.88 87 ARG A C 1
ATOM 734 O O . ARG A 1 87 ? -22.113 -18.864 34.057 1.00 77.88 87 ARG A O 1
ATOM 741 N N . GLU A 1 88 ? -23.360 -17.350 32.981 1.00 71.19 88 GLU A N 1
ATOM 742 C CA . GLU A 1 88 ? -24.031 -18.331 32.114 1.00 71.19 88 GLU A CA 1
ATOM 743 C C . GLU A 1 88 ? -23.166 -18.847 30.961 1.00 71.19 88 GLU A C 1
ATOM 745 O O . GLU A 1 88 ? -23.212 -20.032 30.629 1.00 71.19 88 GLU A O 1
ATOM 750 N N . LYS A 1 89 ? -22.406 -17.965 30.299 1.00 71.00 89 LYS A N 1
ATOM 751 C CA . LYS A 1 89 ? -21.679 -18.318 29.065 1.00 71.00 89 LYS A CA 1
ATOM 752 C C . LYS A 1 89 ? -20.225 -18.665 29.303 1.00 71.00 89 LYS A C 1
ATOM 754 O O . LYS A 1 89 ? -19.674 -19.480 28.567 1.00 71.00 89 LYS A O 1
ATOM 759 N N . LEU A 1 90 ? -19.604 -18.038 30.297 1.00 71.12 90 LEU A N 1
ATOM 760 C CA . LEU A 1 90 ? -18.190 -18.238 30.604 1.00 71.12 90 LEU A CA 1
ATOM 761 C C . LEU A 1 90 ? -17.984 -19.070 31.878 1.00 71.12 90 LEU A C 1
ATOM 763 O O . LEU A 1 90 ? -16.861 -19.494 32.134 1.00 71.12 90 LEU A O 1
ATOM 767 N N . GLY A 1 91 ? -19.047 -19.328 32.655 1.00 72.38 91 GLY A N 1
ATOM 768 C CA . GLY A 1 91 ? -18.963 -20.059 33.922 1.00 72.38 91 GLY A CA 1
ATOM 769 C C . GLY A 1 91 ? -18.086 -19.355 34.959 1.00 72.38 91 GLY A C 1
ATOM 770 O O . GLY A 1 91 ? -17.524 -20.012 35.834 1.00 72.38 91 GLY A O 1
ATOM 771 N N . LEU A 1 92 ? -17.905 -18.041 34.817 1.00 78.44 92 LEU A N 1
ATOM 772 C CA . LEU A 1 92 ? -17.049 -17.237 35.678 1.00 78.44 92 LEU A CA 1
ATOM 773 C C . LEU A 1 92 ? -17.847 -16.773 36.896 1.00 78.44 92 LEU A C 1
ATOM 775 O O . LEU A 1 92 ? -18.992 -16.342 36.771 1.00 78.44 92 LEU A O 1
ATOM 779 N N . ALA A 1 93 ? -17.215 -16.844 38.062 1.00 72.62 93 ALA A N 1
ATOM 780 C CA . ALA A 1 93 ? -17.747 -16.355 39.326 1.00 72.62 93 ALA A CA 1
ATOM 781 C C . ALA A 1 93 ? -16.850 -15.226 39.853 1.00 72.62 93 ALA A C 1
ATOM 783 O O . ALA A 1 93 ? -15.677 -15.127 39.471 1.00 72.62 93 ALA A O 1
ATOM 784 N N . LYS A 1 94 ? -17.399 -14.347 40.692 1.00 74.81 94 LYS A N 1
ATOM 785 C CA . LYS A 1 94 ? -16.636 -13.240 41.281 1.00 74.81 94 LYS A CA 1
ATOM 786 C C . LYS A 1 94 ? -15.619 -13.777 42.291 1.00 74.81 94 LYS A C 1
ATOM 788 O O . LYS A 1 94 ? -15.768 -14.871 42.831 1.00 74.81 94 LYS A O 1
ATOM 793 N N . GLU A 1 95 ? -14.571 -13.005 42.554 1.00 71.56 95 GLU A N 1
ATOM 794 C CA . GLU A 1 95 ? -13.542 -13.382 43.523 1.00 71.56 95 GLU A CA 1
ATOM 795 C C . GLU A 1 95 ? -14.170 -13.583 44.917 1.00 71.56 95 GLU A C 1
ATOM 797 O O . GLU A 1 95 ? -14.753 -12.657 45.481 1.00 71.56 95 GLU A O 1
ATOM 802 N N . GLY A 1 96 ? -14.112 -14.821 45.426 1.00 73.00 96 GLY A N 1
ATOM 803 C CA . GLY A 1 96 ? -14.764 -15.247 46.673 1.00 73.00 96 GLY A CA 1
ATOM 804 C C . GLY A 1 96 ? -16.042 -16.091 46.519 1.00 73.00 96 GLY A C 1
ATOM 805 O O . GLY A 1 96 ? -16.544 -16.589 47.524 1.00 73.00 96 GLY A O 1
ATOM 806 N N . GLU A 1 97 ? -16.563 -16.300 45.304 1.00 76.38 97 GLU A N 1
ATOM 807 C CA . GLU A 1 97 ? -17.722 -17.174 45.043 1.00 76.38 97 GLU A CA 1
ATOM 808 C C . GLU A 1 97 ? -17.298 -18.636 44.758 1.00 76.38 97 GLU A C 1
ATOM 810 O O . GLU A 1 97 ? -16.288 -18.891 44.102 1.00 76.38 97 GLU A O 1
ATOM 815 N N . ILE A 1 98 ? -18.078 -19.619 45.236 1.00 74.62 98 ILE A N 1
ATOM 816 C CA . ILE A 1 98 ? -17.804 -21.061 45.064 1.00 74.62 98 ILE A CA 1
ATOM 817 C C . ILE A 1 98 ? -18.666 -21.624 43.926 1.00 74.62 98 ILE A C 1
ATOM 819 O O . ILE A 1 98 ? -19.894 -21.582 43.987 1.00 74.62 98 ILE A O 1
ATOM 823 N N . ILE A 1 99 ? -18.028 -22.200 42.903 1.00 75.12 99 ILE A N 1
ATOM 824 C CA . ILE A 1 99 ? -18.718 -22.833 41.770 1.00 75.12 99 ILE A CA 1
ATOM 825 C C . ILE A 1 99 ? -19.085 -24.277 42.134 1.00 75.12 99 ILE A C 1
ATOM 827 O O . ILE A 1 99 ? -18.212 -25.140 42.236 1.00 75.12 99 ILE A O 1
ATOM 831 N N . TYR A 1 100 ? -20.381 -24.564 42.272 1.00 75.62 100 TYR A N 1
ATOM 832 C CA . TYR A 1 100 ? -20.887 -25.929 42.429 1.00 75.62 100 TYR A CA 1
ATOM 833 C C . TYR A 1 100 ? -21.102 -26.577 41.060 1.00 75.62 100 TYR A C 1
ATOM 835 O O . TYR A 1 100 ? -21.961 -26.158 40.286 1.00 75.62 100 TYR A O 1
ATOM 843 N N . ARG A 1 101 ? -20.325 -27.621 40.757 1.00 75.56 101 ARG A N 1
ATOM 844 C CA . ARG A 1 101 ? -20.526 -28.465 39.575 1.00 75.56 101 ARG A CA 1
ATOM 845 C C . ARG A 1 101 ? -21.161 -29.777 40.014 1.00 75.56 101 ARG A C 1
ATOM 847 O O . ARG A 1 101 ? -20.529 -30.552 40.723 1.00 75.56 101 ARG A O 1
ATOM 854 N N . PHE A 1 102 ? -22.392 -30.023 39.584 1.00 79.62 102 PHE A N 1
ATOM 855 C CA . PHE A 1 102 ? -23.036 -31.316 39.778 1.00 79.62 102 PHE A CA 1
ATOM 856 C C . PHE A 1 102 ? -22.469 -32.294 38.747 1.00 79.62 102 PHE A C 1
ATOM 858 O O . PHE A 1 102 ? -22.588 -32.073 37.541 1.00 79.62 102 PHE A O 1
ATOM 865 N N . GLU A 1 103 ? -21.791 -33.340 39.210 1.00 75.81 103 GLU A N 1
ATOM 866 C CA . GLU A 1 103 ? -21.475 -34.482 38.359 1.00 75.81 103 GLU A CA 1
ATOM 867 C C . GLU A 1 103 ? -22.749 -35.313 38.209 1.00 75.81 103 GLU A C 1
ATOM 869 O O . GLU A 1 103 ? -23.361 -35.698 39.202 1.00 75.81 103 GLU A O 1
ATOM 874 N N . ASP A 1 104 ? -23.173 -35.575 36.972 1.00 69.06 104 ASP A N 1
ATOM 875 C CA . ASP A 1 104 ? -24.268 -36.508 36.731 1.00 69.06 104 ASP A CA 1
ATOM 876 C C . ASP A 1 104 ? -23.880 -37.890 37.281 1.00 69.06 104 ASP A C 1
ATOM 878 O O . ASP A 1 104 ? -23.001 -38.574 36.741 1.00 69.06 104 ASP A O 1
ATOM 882 N N . ASP A 1 105 ? -24.596 -38.340 38.313 1.00 61.72 105 ASP A N 1
ATOM 883 C CA . ASP A 1 105 ? -24.462 -39.664 38.943 1.00 61.72 105 ASP A CA 1
ATOM 884 C C . ASP A 1 105 ? -24.646 -40.839 37.958 1.00 61.72 105 ASP A C 1
ATOM 886 O O . ASP A 1 105 ? -24.390 -42.002 38.279 1.00 61.72 105 ASP A O 1
ATOM 890 N N . SER A 1 106 ? -25.059 -40.557 36.720 1.00 59.81 106 SER A N 1
ATOM 891 C CA . SER A 1 106 ? -25.109 -41.528 35.629 1.00 59.81 106 SER A CA 1
ATOM 892 C C . SER A 1 106 ? -23.715 -41.992 35.180 1.00 59.81 106 SER A C 1
ATOM 894 O O . SER A 1 106 ? -23.558 -43.157 34.807 1.00 59.81 106 SER A O 1
ATOM 896 N N . LYS A 1 107 ? -22.673 -41.149 35.278 1.00 56.69 107 LYS A N 1
ATOM 897 C CA . LYS A 1 107 ? -21.300 -41.524 34.881 1.00 56.69 107 LYS A CA 1
ATOM 898 C C . LYS A 1 107 ? -20.523 -42.260 35.973 1.00 56.69 107 LYS A C 1
ATOM 900 O O . LYS A 1 107 ? -19.663 -43.081 35.643 1.00 56.69 107 LYS A O 1
ATOM 905 N N . SER A 1 108 ? -20.847 -42.044 37.252 1.00 55.84 108 SER A N 1
ATOM 906 C CA . SER A 1 108 ? -20.228 -42.786 38.364 1.00 55.84 108 SER A CA 1
ATOM 907 C C . SER A 1 108 ? -20.660 -44.262 38.364 1.00 55.84 108 SER A C 1
ATOM 909 O O . SER A 1 108 ? -19.843 -45.151 38.623 1.00 55.84 108 SER A O 1
ATOM 911 N N . LYS A 1 109 ? -21.902 -44.552 37.940 1.00 56.69 109 LYS A N 1
ATOM 912 C CA . LYS A 1 109 ? -22.415 -45.926 37.793 1.00 56.69 109 LYS A CA 1
ATOM 913 C C . LYS A 1 109 ? -21.833 -46.695 36.600 1.00 56.69 109 LYS A C 1
ATOM 915 O O . LYS A 1 109 ? -21.694 -47.911 36.696 1.00 56.69 109 LYS A O 1
ATOM 920 N N . MET A 1 110 ? -21.429 -46.023 35.516 1.00 54.41 110 MET A N 1
ATOM 921 C CA . MET A 1 110 ? -20.830 -46.693 34.346 1.00 54.41 110 MET A CA 1
ATOM 922 C C . MET A 1 110 ? -19.360 -47.091 34.552 1.00 54.41 110 MET A C 1
ATOM 924 O O . MET A 1 110 ? -18.908 -48.075 33.970 1.00 54.41 110 MET A O 1
ATOM 928 N N . LYS A 1 111 ? -18.604 -46.387 35.408 1.00 54.94 111 LYS A N 1
ATOM 929 C CA . LYS A 1 111 ? -17.195 -46.736 35.679 1.00 54.94 111 LYS A CA 1
ATOM 930 C C . LYS A 1 111 ? -17.048 -47.988 36.557 1.00 54.94 111 LYS A C 1
ATOM 932 O O . LYS A 1 111 ? -16.025 -48.659 36.485 1.00 54.94 111 LYS A O 1
ATOM 937 N N . ASN A 1 112 ? -18.075 -48.327 37.341 1.00 56.00 112 ASN A N 1
ATOM 938 C CA . ASN A 1 112 ? -18.033 -49.439 38.297 1.00 56.00 112 ASN A CA 1
ATOM 939 C C . ASN A 1 112 ? -18.563 -50.779 37.737 1.00 56.00 112 ASN A C 1
ATOM 941 O O . ASN A 1 112 ? -18.454 -51.802 38.403 1.00 56.00 112 ASN A O 1
ATOM 945 N N . GLN A 1 113 ? -19.119 -50.797 36.517 1.00 58.12 113 GLN A N 1
ATOM 946 C CA . GLN A 1 113 ? -19.551 -52.033 35.838 1.00 58.12 113 GLN A CA 1
ATOM 947 C C . GLN A 1 113 ? -18.487 -52.645 34.911 1.00 58.12 113 GLN A C 1
ATOM 949 O O . GLN A 1 113 ? -18.582 -53.826 34.606 1.00 58.12 113 GLN A O 1
ATOM 954 N N . ASN A 1 114 ? -17.451 -51.891 34.521 1.00 53.66 114 ASN A N 1
ATOM 955 C CA . ASN A 1 114 ? -16.372 -52.379 33.644 1.00 53.66 114 ASN A CA 1
ATOM 956 C C . ASN A 1 114 ? -15.119 -52.865 34.399 1.00 53.66 114 ASN A C 1
ATOM 958 O O . ASN A 1 114 ? -14.095 -53.134 33.779 1.00 53.66 114 ASN A O 1
ATOM 962 N N . SER A 1 115 ? -15.181 -52.963 35.729 1.00 52.12 115 SER A N 1
ATOM 963 C CA . SER A 1 115 ? -14.123 -53.542 36.570 1.00 52.12 115 SER A CA 1
ATOM 964 C C . SER A 1 115 ? -14.619 -54.807 37.276 1.00 52.12 115 SER A C 1
ATOM 966 O O . SER A 1 115 ? -14.393 -54.984 38.477 1.00 52.12 115 SER A O 1
ATOM 968 N N . LYS A 1 116 ? -15.332 -55.667 36.547 1.00 44.03 116 LYS A N 1
ATOM 969 C CA . LYS A 1 116 ? -15.650 -57.019 36.994 1.00 44.03 116 LYS A CA 1
ATOM 970 C C . LYS A 1 116 ? -15.366 -58.023 35.892 1.00 44.03 116 LYS A C 1
ATOM 972 O O . LYS A 1 116 ? -15.674 -57.693 34.727 1.00 44.03 116 LYS A O 1
#

Secondary structure (DSSP, 8-state):
-----------HHHHHHHHHHHHHHHHHHHHHHHHHHTTHHHHHHHHHHHHHHHHHHHHHHHHHHHHHHHHHHHHT--HHHHHHHHHHHS----TT--------HHHHHHHTTS--